Protein AF-A0A194R8V7-F1 (afdb_monomer_lite)

Structure (mmCIF, N/CA/C/O backbone):
data_AF-A0A194R8V7-F1
#
_entry.id   AF-A0A194R8V7-F1
#
loop_
_atom_site.group_PDB
_atom_site.id
_atom_site.type_symbol
_atom_site.label_atom_id
_atom_site.label_alt_id
_atom_site.label_comp_id
_atom_site.label_asym_id
_atom_site.label_entity_id
_atom_site.label_seq_id
_atom_site.pdbx_PDB_ins_code
_atom_site.Cartn_x
_atom_site.Cartn_y
_atom_site.Cartn_z
_atom_site.occupancy
_atom_site.B_iso_or_equiv
_atom_site.auth_seq_id
_atom_site.auth_comp_id
_atom_site.auth_asym_id
_atom_site.auth_atom_id
_atom_site.pdbx_PDB_model_num
ATOM 1 N N . MET A 1 1 ? 33.896 -3.961 -58.129 1.00 63.31 1 MET A N 1
ATOM 2 C CA . MET A 1 1 ? 33.344 -5.032 -57.261 1.00 63.31 1 MET A CA 1
ATOM 3 C C . MET A 1 1 ? 33.522 -4.745 -55.761 1.00 63.31 1 MET A C 1
ATOM 5 O O . MET A 1 1 ? 32.541 -4.811 -55.034 1.00 63.31 1 MET A O 1
ATOM 9 N N . MET A 1 2 ? 34.719 -4.359 -55.291 1.00 70.69 2 MET A N 1
ATOM 10 C CA . MET A 1 2 ? 35.014 -4.086 -53.866 1.00 70.69 2 MET A CA 1
ATOM 11 C C . MET A 1 2 ? 34.149 -2.969 -53.235 1.00 70.69 2 MET A C 1
ATOM 13 O O . MET A 1 2 ? 33.580 -3.164 -52.166 1.00 70.69 2 MET A O 1
ATOM 17 N N . MET A 1 3 ? 33.968 -1.830 -53.922 1.00 75.50 3 MET A N 1
ATOM 18 C CA . MET A 1 3 ? 33.183 -0.691 -53.402 1.00 75.50 3 MET A CA 1
ATOM 19 C C . MET A 1 3 ? 31.699 -1.015 -53.158 1.00 75.50 3 MET A C 1
ATOM 21 O O . MET A 1 3 ? 31.111 -0.466 -52.231 1.00 75.50 3 MET A O 1
ATOM 25 N N . CYS A 1 4 ? 31.080 -1.906 -53.944 1.00 85.81 4 CYS A N 1
ATOM 26 C CA . CYS A 1 4 ? 29.674 -2.285 -53.741 1.00 85.81 4 CYS A CA 1
ATOM 27 C C . CYS A 1 4 ? 29.482 -3.114 -52.465 1.00 85.81 4 CYS A C 1
ATOM 29 O O . CYS A 1 4 ? 28.491 -2.933 -51.763 1.00 85.81 4 CYS A O 1
ATOM 31 N N . ARG A 1 5 ? 30.451 -3.980 -52.136 1.00 88.56 5 ARG A N 1
ATOM 32 C CA . ARG A 1 5 ? 30.431 -4.784 -50.906 1.00 88.56 5 ARG A CA 1
ATOM 33 C C . ARG A 1 5 ? 30.561 -3.904 -49.668 1.00 88.56 5 ARG A C 1
ATOM 35 O O . ARG A 1 5 ? 29.811 -4.089 -48.722 1.00 88.56 5 ARG A O 1
ATOM 42 N N . VAL A 1 6 ? 31.458 -2.916 -49.712 1.00 90.88 6 VAL A N 1
ATOM 43 C CA . VAL A 1 6 ? 31.629 -1.943 -48.622 1.00 90.88 6 VAL A CA 1
ATOM 44 C C . VAL A 1 6 ? 30.335 -1.162 -48.390 1.00 90.88 6 VAL A C 1
ATOM 46 O O . VAL A 1 6 ? 29.843 -1.149 -47.270 1.00 90.88 6 VAL A O 1
ATOM 49 N N . LYS A 1 7 ? 29.723 -0.607 -49.448 1.00 92.94 7 LYS A N 1
ATOM 50 C CA . LYS A 1 7 ? 28.439 0.111 -49.343 1.00 92.94 7 LYS A CA 1
ATOM 51 C C . LYS A 1 7 ? 27.336 -0.751 -48.727 1.00 92.94 7 LYS A C 1
ATOM 53 O O . LYS A 1 7 ? 26.609 -0.278 -47.864 1.00 92.94 7 LYS A O 1
ATOM 58 N N . HIS A 1 8 ? 27.220 -2.005 -49.159 1.00 92.38 8 HIS A N 1
ATOM 59 C CA . HIS A 1 8 ? 26.205 -2.915 -48.636 1.00 92.38 8 HIS A CA 1
ATOM 60 C C . HIS A 1 8 ? 26.420 -3.232 -47.148 1.00 92.38 8 HIS A C 1
ATOM 62 O O . HIS A 1 8 ? 25.473 -3.157 -46.372 1.00 92.38 8 HIS A O 1
ATOM 68 N N . VAL A 1 9 ? 27.662 -3.502 -46.731 1.00 93.81 9 VAL A N 1
ATOM 69 C CA . VAL A 1 9 ? 27.997 -3.732 -45.315 1.00 93.81 9 VAL A CA 1
ATOM 70 C C . VAL A 1 9 ? 27.717 -2.490 -44.467 1.00 93.81 9 VAL A C 1
ATOM 72 O O . VAL A 1 9 ? 27.179 -2.621 -43.374 1.00 93.81 9 VAL A O 1
ATOM 75 N N . THR A 1 10 ? 28.006 -1.286 -44.968 1.00 94.50 10 THR A N 1
ATOM 76 C CA . THR A 1 10 ? 27.677 -0.036 -44.264 1.00 94.50 10 THR A CA 1
ATOM 77 C C . THR A 1 10 ? 26.171 0.140 -44.069 1.00 94.50 10 THR A C 1
ATOM 79 O O . THR A 1 10 ? 25.748 0.570 -43.002 1.00 94.50 10 THR A O 1
ATOM 82 N N . VAL A 1 11 ? 25.355 -0.217 -45.067 1.00 95.81 11 VAL A N 1
ATOM 83 C CA . VAL A 1 11 ? 23.887 -0.170 -44.946 1.00 95.81 11 VAL A CA 1
ATOM 84 C C . VAL A 1 11 ? 23.394 -1.149 -43.882 1.00 95.81 11 VAL A C 1
ATOM 86 O O . VAL A 1 11 ? 22.622 -0.749 -43.017 1.00 95.81 11 VAL A O 1
ATOM 89 N N . LEU A 1 12 ? 23.880 -2.394 -43.900 1.00 97.25 12 LEU A N 1
ATOM 90 C CA . LEU A 1 12 ? 23.509 -3.399 -42.897 1.00 97.25 12 LEU A CA 1
ATOM 91 C C . LEU A 1 12 ? 23.947 -2.997 -41.484 1.00 97.25 12 LEU A C 1
ATOM 93 O O . LEU A 1 12 ? 23.223 -3.231 -40.520 1.00 97.25 12 LEU A O 1
ATOM 97 N N . LEU A 1 13 ? 25.118 -2.367 -41.354 1.00 96.69 13 LEU A N 1
ATOM 98 C CA . LEU A 1 13 ? 25.591 -1.848 -40.075 1.00 96.69 13 LEU A CA 1
ATOM 99 C C . LEU A 1 13 ? 24.661 -0.743 -39.557 1.00 96.69 13 LEU A C 1
ATOM 101 O O . LEU A 1 13 ? 24.210 -0.818 -38.419 1.00 96.69 13 LEU A O 1
ATOM 105 N N . ALA A 1 14 ? 24.315 0.229 -40.405 1.00 96.56 14 ALA A N 1
ATOM 106 C CA . ALA A 1 14 ? 23.405 1.314 -40.043 1.00 96.56 14 ALA A CA 1
ATOM 107 C C . ALA A 1 14 ? 22.002 0.797 -39.675 1.00 96.56 14 ALA A C 1
ATOM 109 O O . ALA A 1 14 ? 21.360 1.316 -38.761 1.00 96.56 14 ALA A O 1
ATOM 110 N N . GLU A 1 15 ? 21.525 -0.245 -40.358 1.00 96.94 15 GLU A N 1
ATOM 111 C CA . GLU A 1 15 ? 20.273 -0.924 -40.023 1.00 96.94 15 GLU A CA 1
ATOM 112 C C . GLU A 1 15 ? 20.361 -1.617 -38.654 1.00 96.94 15 GLU A C 1
ATOM 114 O O . GLU A 1 15 ? 19.485 -1.428 -37.811 1.00 96.94 15 GLU A O 1
ATOM 119 N N . SER A 1 16 ? 21.456 -2.328 -38.374 1.00 96.75 16 SER A N 1
ATOM 120 C CA . SER A 1 16 ? 21.685 -2.962 -37.071 1.00 96.75 16 SER A CA 1
ATOM 121 C C . SER A 1 16 ? 21.805 -1.947 -35.930 1.00 96.75 16 SER A C 1
ATOM 123 O O . SER A 1 16 ? 21.287 -2.188 -34.839 1.00 96.75 16 SER A O 1
ATOM 125 N N . GLU A 1 17 ? 22.483 -0.820 -36.148 1.00 97.50 17 GLU A N 1
ATOM 126 C CA . GLU A 1 17 ? 22.599 0.260 -35.160 1.00 97.50 17 GLU A CA 1
ATOM 127 C C . GLU A 1 17 ? 21.229 0.870 -34.854 1.00 97.50 17 GLU A C 1
ATOM 129 O O . GLU A 1 17 ? 20.886 1.094 -33.689 1.00 97.50 17 GLU A O 1
ATOM 134 N N . ARG A 1 18 ? 20.406 1.067 -35.891 1.00 97.88 18 ARG A N 1
ATOM 135 C CA . ARG A 1 18 ? 19.034 1.559 -35.753 1.00 97.88 18 ARG A CA 1
ATOM 136 C C . ARG A 1 18 ? 18.159 0.597 -34.955 1.00 97.88 18 ARG A C 1
ATOM 138 O O . ARG A 1 18 ? 17.439 1.033 -34.056 1.00 97.88 18 ARG A O 1
ATOM 145 N N . GLU A 1 19 ? 18.226 -0.694 -35.258 1.00 97.25 19 GLU A N 1
ATOM 146 C CA . GLU A 1 19 ? 17.456 -1.711 -34.541 1.00 97.25 19 GLU A CA 1
ATOM 147 C C . GLU A 1 19 ? 17.907 -1.844 -33.084 1.00 97.25 19 GLU A C 1
ATOM 149 O O . GLU A 1 19 ? 17.068 -1.913 -32.185 1.00 97.25 19 GLU A O 1
ATOM 154 N N . CYS A 1 20 ? 19.213 -1.773 -32.821 1.00 96.94 20 CYS A N 1
ATOM 155 C CA . CYS A 1 20 ? 19.749 -1.764 -31.461 1.00 96.94 20 CYS A CA 1
ATOM 156 C C . CYS A 1 20 ? 19.242 -0.551 -30.661 1.00 96.94 20 CYS A C 1
ATOM 158 O O . CYS A 1 20 ? 18.760 -0.703 -29.534 1.00 96.94 20 CYS A O 1
ATOM 160 N N . ALA A 1 21 ? 19.253 0.645 -31.263 1.00 97.56 21 ALA A N 1
ATOM 161 C CA . ALA A 1 21 ? 18.715 1.855 -30.642 1.00 97.56 21 ALA A CA 1
ATOM 162 C C . ALA A 1 21 ? 17.214 1.723 -30.329 1.00 97.56 21 ALA A C 1
ATOM 164 O O . ALA A 1 21 ? 16.775 2.050 -29.223 1.00 97.56 21 ALA A O 1
ATOM 165 N N . ARG A 1 22 ? 16.430 1.172 -31.263 1.00 97.62 22 ARG A N 1
ATOM 166 C CA . ARG A 1 22 ? 14.996 0.910 -31.070 1.00 97.62 22 ARG A CA 1
ATOM 167 C C . ARG A 1 22 ? 14.748 -0.082 -29.933 1.00 97.62 22 ARG A C 1
ATOM 169 O O . ARG A 1 22 ? 13.867 0.136 -29.101 1.00 97.62 22 ARG A O 1
ATOM 176 N N . MET A 1 23 ? 15.520 -1.165 -29.871 1.00 96.62 23 MET A N 1
ATOM 177 C CA . MET A 1 23 ? 15.411 -2.154 -28.797 1.00 96.62 23 MET A CA 1
ATOM 178 C C . MET A 1 23 ? 15.751 -1.556 -27.429 1.00 96.62 23 MET A C 1
ATOM 180 O O . MET A 1 23 ? 15.035 -1.814 -26.460 1.00 96.62 23 MET A O 1
ATOM 184 N N . ALA A 1 24 ? 16.788 -0.719 -27.347 1.00 97.25 24 ALA A N 1
ATOM 185 C CA . ALA A 1 24 ? 17.141 -0.014 -26.118 1.00 97.25 24 ALA A CA 1
ATOM 186 C C . ALA A 1 24 ? 16.002 0.908 -25.645 1.00 97.25 24 ALA A C 1
ATOM 188 O O . ALA A 1 24 ? 15.631 0.877 -24.470 1.00 97.25 24 ALA A O 1
ATOM 189 N N . GLN A 1 25 ? 15.384 1.656 -26.564 1.00 97.69 25 GLN A N 1
ATOM 190 C CA . GLN A 1 25 ? 14.234 2.516 -26.262 1.00 97.69 25 GLN A CA 1
ATOM 191 C C . GLN A 1 25 ? 13.038 1.721 -25.724 1.00 97.69 25 GLN A C 1
ATOM 193 O O . GLN A 1 25 ? 12.461 2.088 -24.699 1.00 97.69 25 GLN A O 1
ATOM 198 N N . LEU A 1 26 ? 12.681 0.611 -26.378 1.00 97.38 26 LEU A N 1
ATOM 199 C CA . LEU A 1 26 ? 11.578 -0.245 -25.931 1.00 97.38 26 LEU A CA 1
ATOM 200 C C . LEU A 1 26 ? 11.864 -0.887 -24.571 1.00 97.38 26 LEU A C 1
ATOM 202 O O . LEU A 1 26 ? 10.967 -0.964 -23.736 1.00 97.38 26 LEU A O 1
ATOM 206 N N . SER A 1 27 ? 13.107 -1.304 -24.322 1.00 95.38 27 SER A N 1
ATOM 207 C CA . SER A 1 27 ? 13.525 -1.825 -23.018 1.00 95.38 27 SER A CA 1
ATOM 208 C C . SER A 1 27 ? 13.301 -0.797 -21.904 1.00 95.38 27 SER A C 1
ATOM 210 O O . SER A 1 27 ? 12.733 -1.136 -20.866 1.00 95.38 27 SER A O 1
ATOM 212 N N . GLU A 1 28 ? 13.707 0.458 -22.102 1.00 96.88 28 GLU A N 1
ATOM 213 C CA . GLU A 1 28 ? 13.508 1.503 -21.090 1.00 96.88 28 GLU A CA 1
ATOM 214 C C . GLU A 1 28 ? 12.028 1.841 -20.876 1.00 96.88 28 GLU A C 1
ATOM 216 O O . GLU A 1 28 ? 11.587 1.962 -19.730 1.00 96.88 28 GLU A O 1
ATOM 221 N N . LEU A 1 29 ? 11.231 1.886 -21.948 1.00 97.50 29 LEU A N 1
ATOM 222 C CA . LEU A 1 29 ? 9.781 2.071 -21.851 1.00 97.50 29 LEU A CA 1
ATOM 223 C C . LEU A 1 29 ? 9.134 0.943 -21.037 1.00 97.50 29 LEU A C 1
ATOM 225 O O . LEU A 1 29 ? 8.396 1.208 -20.087 1.00 97.50 29 LEU A O 1
ATOM 229 N N . LEU A 1 30 ? 9.453 -0.315 -21.353 1.00 96.75 30 LEU A N 1
ATOM 230 C CA . LEU A 1 30 ? 8.917 -1.479 -20.644 1.00 96.75 30 LEU A CA 1
ATOM 231 C C . LEU A 1 30 ? 9.320 -1.488 -19.165 1.00 96.75 30 LEU A C 1
ATOM 233 O O . LEU A 1 30 ? 8.496 -1.809 -18.307 1.00 96.75 30 LEU A O 1
ATOM 237 N N . LYS A 1 31 ? 10.558 -1.099 -18.835 1.00 96.12 31 LYS A N 1
ATOM 238 C CA . LYS A 1 31 ? 10.991 -0.938 -17.437 1.00 96.12 31 LYS A CA 1
ATOM 239 C C . LYS A 1 31 ? 10.185 0.145 -16.717 1.00 96.12 31 LYS A C 1
ATOM 241 O O . LYS A 1 31 ? 9.827 -0.049 -15.553 1.00 96.12 31 LYS A O 1
ATOM 246 N N . GLY A 1 32 ? 9.890 1.260 -17.386 1.00 93.38 32 GLY A N 1
ATOM 247 C CA . GLY A 1 32 ? 9.039 2.330 -16.859 1.00 93.38 32 GLY A CA 1
ATOM 248 C C . GLY A 1 32 ? 7.618 1.849 -16.564 1.00 93.38 32 GLY A C 1
ATOM 249 O O . GLY A 1 32 ? 7.126 2.010 -15.445 1.00 93.38 32 GLY A O 1
ATOM 250 N N . GLU A 1 33 ? 7.001 1.167 -17.526 1.00 94.75 33 GLU A N 1
ATOM 251 C CA . GLU A 1 33 ? 5.668 0.581 -17.371 1.00 94.75 33 GLU A CA 1
ATOM 252 C C . GLU A 1 33 ? 5.619 -0.464 -16.255 1.00 94.75 33 GLU A C 1
ATOM 254 O O . GLU A 1 33 ? 4.702 -0.457 -15.435 1.00 94.75 33 GLU A O 1
ATOM 259 N N . LEU A 1 34 ? 6.642 -1.310 -16.136 1.00 90.00 34 LEU A N 1
ATOM 260 C CA . LEU A 1 34 ? 6.726 -2.285 -15.054 1.00 90.00 34 LEU A CA 1
ATOM 261 C C . LEU A 1 34 ? 6.777 -1.608 -13.678 1.00 90.00 34 LEU A C 1
ATOM 263 O O . LEU A 1 34 ? 6.103 -2.059 -12.751 1.00 90.00 34 LEU A O 1
ATOM 267 N N . ARG A 1 35 ? 7.547 -0.522 -13.527 1.00 89.06 35 ARG A N 1
ATOM 268 C CA . ARG A 1 35 ? 7.584 0.261 -12.278 1.00 89.06 35 ARG A CA 1
ATOM 269 C C . ARG A 1 35 ? 6.219 0.874 -11.972 1.00 89.06 35 ARG A C 1
ATOM 271 O O . ARG A 1 35 ? 5.757 0.774 -10.837 1.00 89.06 35 ARG A O 1
ATOM 278 N N . ARG A 1 36 ? 5.558 1.445 -12.982 1.00 90.56 36 ARG A N 1
ATOM 279 C CA . ARG A 1 36 ? 4.223 2.049 -12.866 1.00 90.56 36 ARG A CA 1
ATOM 280 C C . ARG A 1 36 ? 3.168 1.023 -12.442 1.00 90.56 36 ARG A C 1
ATOM 282 O O . ARG A 1 36 ? 2.456 1.246 -11.466 1.00 90.56 36 ARG A O 1
ATOM 289 N N . VAL A 1 37 ? 3.099 -0.115 -13.135 1.00 87.88 37 VAL A N 1
ATOM 290 C CA . VAL A 1 37 ? 2.152 -1.203 -12.844 1.00 87.88 37 VAL A CA 1
ATOM 291 C C . VAL A 1 37 ? 2.411 -1.798 -11.464 1.00 87.88 37 VAL A C 1
ATOM 293 O O . VAL A 1 37 ? 1.467 -1.999 -10.703 1.00 87.88 37 VAL A O 1
ATOM 296 N N . ARG A 1 38 ? 3.676 -2.033 -11.096 1.00 81.56 38 ARG A N 1
ATOM 297 C CA . ARG A 1 38 ? 4.027 -2.535 -9.759 1.00 81.56 38 ARG A CA 1
ATOM 298 C C . ARG A 1 38 ? 3.645 -1.553 -8.656 1.00 81.56 38 ARG A C 1
ATOM 300 O O . ARG A 1 38 ? 3.114 -1.994 -7.645 1.00 81.56 38 ARG A O 1
ATOM 307 N N . GLY A 1 39 ? 3.858 -0.251 -8.856 1.00 78.00 39 GLY A N 1
ATOM 308 C CA . GLY A 1 39 ? 3.403 0.780 -7.920 1.00 78.00 39 GLY A CA 1
ATOM 309 C C . GLY A 1 39 ? 1.885 0.742 -7.736 1.00 78.00 39 GLY A C 1
ATOM 310 O O . GLY A 1 39 ? 1.401 0.569 -6.621 1.00 78.00 39 GLY A O 1
ATOM 311 N N . ALA A 1 40 ? 1.128 0.797 -8.835 1.00 72.06 40 ALA A N 1
ATOM 312 C CA . ALA A 1 40 ? -0.335 0.748 -8.798 1.00 72.06 40 ALA A CA 1
ATOM 313 C C . ALA A 1 40 ? -0.879 -0.545 -8.156 1.00 72.06 40 ALA A C 1
ATOM 315 O O . ALA A 1 40 ? -1.786 -0.491 -7.327 1.00 72.06 40 ALA A O 1
ATOM 316 N N . SER A 1 41 ? -0.296 -1.703 -8.485 1.00 69.31 41 SER A N 1
ATOM 317 C CA . SER A 1 41 ? -0.672 -3.000 -7.909 1.00 69.31 41 SER A CA 1
ATOM 318 C C . SER A 1 41 ? -0.325 -3.110 -6.426 1.00 69.31 41 SER A C 1
ATOM 320 O O . SER A 1 41 ? -1.109 -3.684 -5.674 1.00 69.31 41 SER A O 1
ATOM 322 N N . ALA A 1 42 ? 0.817 -2.572 -5.989 1.00 71.81 42 ALA A N 1
ATOM 323 C CA . ALA A 1 42 ? 1.199 -2.566 -4.581 1.00 71.81 42 ALA A CA 1
ATOM 324 C C . ALA A 1 42 ? 0.254 -1.682 -3.758 1.00 71.81 42 ALA A C 1
ATOM 326 O O . ALA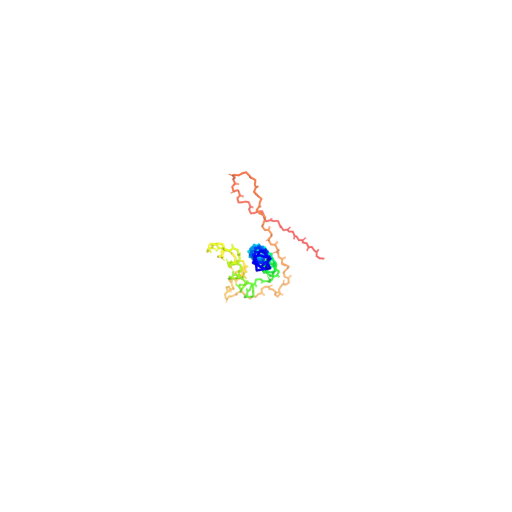 A 1 42 ? -0.184 -2.090 -2.684 1.00 71.81 42 ALA A O 1
ATOM 327 N N . HIS A 1 43 ? -0.120 -0.510 -4.283 1.00 72.00 43 HIS A N 1
ATOM 328 C CA . HIS A 1 43 ? -1.126 0.345 -3.655 1.00 72.00 43 HIS A CA 1
ATOM 329 C C . HIS A 1 43 ? -2.485 -0.358 -3.566 1.00 72.00 43 HIS A C 1
ATOM 331 O O . HIS A 1 43 ? -3.069 -0.382 -2.487 1.00 72.00 43 HIS A O 1
ATOM 337 N N . ALA A 1 44 ? -2.944 -1.006 -4.644 1.00 67.69 44 ALA A N 1
ATOM 338 C CA . ALA A 1 44 ? -4.201 -1.757 -4.649 1.00 67.69 44 ALA A CA 1
ATOM 339 C C . ALA A 1 44 ? -4.201 -2.928 -3.648 1.00 67.69 44 ALA A C 1
ATOM 341 O O . ALA A 1 44 ? -5.148 -3.079 -2.875 1.00 67.69 44 ALA A O 1
ATOM 342 N N . HIS A 1 45 ? -3.121 -3.716 -3.604 1.00 69.12 45 HIS A N 1
ATOM 343 C CA . HIS A 1 45 ? -2.975 -4.821 -2.654 1.00 69.12 45 HIS A CA 1
ATOM 344 C C . HIS A 1 45 ? -2.943 -4.324 -1.202 1.00 69.12 45 HIS A C 1
ATOM 346 O O . HIS A 1 45 ? -3.571 -4.912 -0.323 1.00 69.12 45 HIS A O 1
ATOM 352 N N . ASN A 1 46 ? -2.271 -3.199 -0.949 1.00 82.69 46 ASN A N 1
ATOM 353 C CA . ASN A 1 46 ? -2.246 -2.584 0.373 1.00 82.69 46 ASN A CA 1
ATOM 354 C C . ASN A 1 46 ? -3.638 -2.078 0.795 1.00 82.69 46 ASN A C 1
ATOM 356 O O . ASN A 1 46 ? -4.026 -2.247 1.949 1.00 82.69 46 ASN A O 1
ATOM 360 N N . THR A 1 47 ? -4.426 -1.518 -0.131 1.00 85.81 47 THR A N 1
ATOM 361 C CA . THR A 1 47 ? -5.813 -1.103 0.142 1.00 85.81 47 THR A CA 1
ATOM 362 C C . THR A 1 47 ? -6.712 -2.296 0.468 1.00 85.81 47 THR A C 1
ATOM 364 O O . THR A 1 47 ? -7.520 -2.225 1.396 1.00 85.81 47 THR A O 1
ATOM 367 N N . GLU A 1 48 ? -6.569 -3.410 -0.248 1.00 87.00 48 GLU A N 1
ATOM 368 C CA . GLU A 1 48 ? -7.323 -4.631 0.046 1.00 87.00 48 GLU A CA 1
ATOM 369 C C . GLU A 1 48 ? -6.947 -5.213 1.414 1.00 87.00 48 GLU A C 1
ATOM 371 O O . GLU A 1 48 ? -7.822 -5.540 2.221 1.00 87.00 48 GLU A O 1
ATOM 376 N N . TYR A 1 49 ? -5.648 -5.287 1.706 1.00 91.56 49 TYR A N 1
ATOM 377 C CA . TYR A 1 49 ? -5.154 -5.727 3.004 1.00 91.56 49 TYR A CA 1
ATOM 378 C C . TYR A 1 49 ? -5.696 -4.849 4.139 1.00 91.56 49 TYR A C 1
ATOM 380 O O . TYR A 1 49 ? -6.261 -5.363 5.107 1.00 91.56 49 TYR A O 1
ATOM 388 N N . MET A 1 50 ? -5.621 -3.526 3.981 1.00 92.12 50 MET A N 1
ATOM 389 C CA . MET A 1 50 ? -6.182 -2.549 4.914 1.00 92.12 50 MET A CA 1
ATOM 390 C C . MET A 1 50 ? -7.677 -2.773 5.158 1.00 92.12 50 MET A C 1
ATOM 392 O O . MET A 1 50 ? -8.115 -2.760 6.312 1.00 92.12 50 MET A O 1
ATOM 396 N N . LYS A 1 51 ? -8.459 -3.009 4.094 1.00 93.56 51 LYS A N 1
ATOM 397 C CA . LYS A 1 51 ? -9.894 -3.315 4.188 1.00 93.56 51 LYS A CA 1
ATOM 398 C C . LYS A 1 51 ? -10.119 -4.559 5.042 1.00 93.56 51 LYS A C 1
ATOM 400 O O . LYS A 1 51 ? -10.93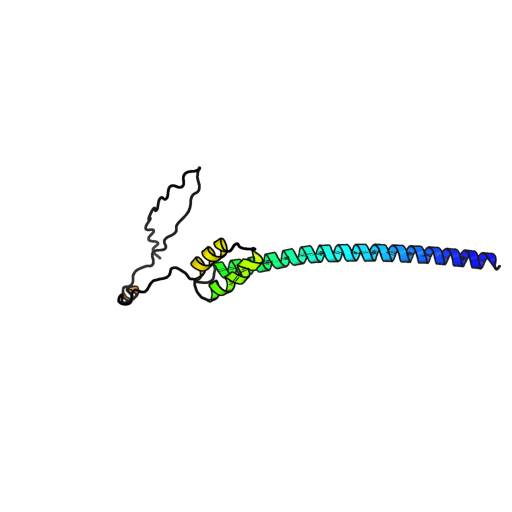0 -4.527 5.961 1.00 93.56 51 LYS A O 1
ATOM 405 N N . ASN A 1 52 ? -9.388 -5.635 4.764 1.00 94.12 52 ASN A N 1
ATOM 406 C CA . ASN A 1 52 ? -9.559 -6.913 5.453 1.00 94.12 52 ASN A CA 1
ATOM 407 C C . ASN A 1 52 ? -9.189 -6.812 6.940 1.00 94.12 52 ASN A C 1
ATOM 409 O O . ASN A 1 52 ? -9.933 -7.297 7.791 1.00 94.12 52 ASN A O 1
ATOM 413 N N . VAL A 1 53 ? -8.077 -6.143 7.267 1.00 93.12 53 VAL A N 1
ATOM 414 C CA . VAL A 1 53 ? -7.654 -5.924 8.660 1.00 93.12 53 VAL A CA 1
ATOM 415 C C . VAL A 1 53 ? -8.655 -5.038 9.402 1.00 93.12 53 VAL A C 1
ATOM 417 O O . VAL A 1 53 ? -9.056 -5.380 10.513 1.00 93.12 53 VAL A O 1
ATOM 420 N N . THR A 1 54 ? -9.098 -3.939 8.785 1.00 91.56 54 THR A N 1
ATOM 421 C CA . THR A 1 54 ? -10.094 -3.031 9.376 1.00 91.56 54 THR A CA 1
ATOM 422 C C . THR A 1 54 ? -11.416 -3.750 9.617 1.00 91.56 54 THR A C 1
ATOM 424 O O . THR A 1 54 ? -11.960 -3.681 10.716 1.00 91.56 54 THR A O 1
ATOM 427 N N . PHE A 1 55 ? -11.909 -4.497 8.627 1.00 93.44 55 PHE A N 1
ATOM 428 C CA . PHE A 1 55 ? -13.139 -5.272 8.759 1.00 93.44 55 PHE A CA 1
ATOM 429 C C . PHE A 1 55 ? -13.031 -6.286 9.901 1.00 93.44 55 PHE A C 1
ATOM 431 O O . PHE A 1 55 ? -13.878 -6.295 10.789 1.00 93.44 55 PHE A O 1
ATOM 438 N N . LYS A 1 56 ? -11.933 -7.052 9.951 1.00 91.75 56 LYS A N 1
ATOM 439 C CA . LYS A 1 56 ? -11.675 -8.014 11.029 1.00 91.75 56 LYS A CA 1
ATOM 440 C C . LYS A 1 56 ? -11.632 -7.337 12.402 1.00 91.75 56 LYS A C 1
ATOM 442 O O . LYS A 1 56 ? -12.198 -7.857 13.357 1.00 91.75 56 LYS A O 1
ATOM 447 N N . PHE A 1 57 ? -11.002 -6.167 12.509 1.00 91.88 57 PHE A N 1
ATOM 448 C CA . PHE A 1 57 ? -10.944 -5.405 13.758 1.00 91.88 57 PHE A CA 1
ATOM 449 C C . PHE A 1 57 ? -12.320 -4.919 14.232 1.00 91.88 57 PHE A C 1
ATOM 451 O O . PHE A 1 57 ? -12.547 -4.830 15.439 1.00 91.88 57 PHE A O 1
ATOM 458 N N . LEU A 1 58 ? -13.225 -4.584 13.310 1.00 89.06 58 LEU A N 1
ATOM 459 C CA . LEU A 1 58 ? -14.580 -4.132 13.633 1.00 89.06 58 LEU A CA 1
ATOM 460 C C . LEU A 1 58 ? -15.515 -5.288 14.010 1.00 89.06 58 LEU A C 1
ATOM 462 O O . LEU A 1 58 ? -16.399 -5.090 14.837 1.00 89.06 58 LEU A O 1
ATOM 466 N N . THR A 1 59 ? -15.324 -6.476 13.430 1.00 88.69 59 THR A N 1
ATOM 467 C CA . THR A 1 59 ? -16.173 -7.652 13.692 1.00 88.69 59 THR A CA 1
ATOM 468 C C . THR A 1 59 ? -15.735 -8.477 14.899 1.00 88.69 59 THR A C 1
ATOM 470 O O . THR A 1 59 ? -16.548 -9.209 15.455 1.00 88.69 59 THR A O 1
ATOM 473 N N . LEU A 1 60 ? -14.456 -8.415 15.287 1.00 85.62 60 LEU A N 1
ATOM 474 C CA . LEU A 1 60 ? -13.957 -9.172 16.436 1.00 85.62 60 LEU A CA 1
ATOM 475 C C . LEU A 1 60 ? -14.466 -8.583 17.763 1.00 85.62 60 LEU A C 1
ATOM 477 O O . LEU A 1 60 ? -14.476 -7.356 17.927 1.00 85.62 60 LEU A O 1
ATOM 481 N N . PRO A 1 61 ? -14.823 -9.435 18.743 1.00 83.56 61 PRO A N 1
ATOM 482 C CA . PRO A 1 61 ? -15.146 -8.973 20.084 1.00 83.56 61 PRO A CA 1
ATOM 483 C C . PRO A 1 61 ? -13.922 -8.309 20.745 1.00 83.56 61 PRO A C 1
ATOM 485 O O . PRO A 1 61 ? -12.778 -8.587 20.365 1.00 83.56 61 PRO A O 1
ATOM 488 N N . PRO A 1 62 ? -14.126 -7.418 21.732 1.00 85.75 62 PRO A N 1
ATOM 489 C CA . PRO A 1 62 ? -13.028 -6.896 22.538 1.00 85.75 62 PRO A CA 1
ATOM 490 C C . PRO A 1 62 ? -12.251 -8.034 23.214 1.00 85.75 62 PRO A C 1
ATOM 492 O O . PRO A 1 62 ? -12.852 -8.981 23.718 1.00 85.75 62 PRO A O 1
ATOM 495 N N . GLY A 1 63 ? -10.921 -7.948 23.207 1.00 82.69 63 GLY A N 1
ATOM 496 C CA . GLY A 1 63 ? -10.035 -8.975 23.748 1.00 82.69 63 GLY A CA 1
ATOM 497 C C . GLY A 1 63 ? -8.664 -9.021 23.071 1.00 82.69 63 GLY A C 1
ATOM 498 O O . GLY A 1 63 ? -8.254 -8.112 22.336 1.00 82.69 63 GLY A O 1
ATOM 499 N N . ASP A 1 64 ? -7.944 -10.114 23.314 1.00 82.38 64 ASP A N 1
ATOM 500 C CA . ASP A 1 64 ? -6.564 -10.293 22.854 1.00 82.38 64 ASP A CA 1
ATOM 501 C C . ASP A 1 64 ? -6.452 -10.353 21.331 1.00 82.38 64 ASP A C 1
ATOM 503 O O . ASP A 1 64 ? -5.549 -9.751 20.749 1.00 82.38 64 ASP A O 1
ATOM 507 N N . GLU A 1 65 ? -7.381 -11.030 20.656 1.00 85.25 65 GLU A N 1
ATOM 508 C CA . GLU A 1 65 ? -7.361 -11.157 19.195 1.00 85.25 65 GLU A CA 1
ATOM 509 C C . GLU A 1 65 ? -7.513 -9.805 18.497 1.00 85.25 65 GLU A C 1
ATOM 511 O O . GLU A 1 65 ? -6.804 -9.516 17.530 1.00 85.25 65 GLU A O 1
ATOM 516 N N . ARG A 1 66 ? -8.386 -8.942 19.026 1.00 90.12 66 ARG A N 1
ATOM 517 C CA . ARG A 1 66 ? -8.579 -7.577 18.532 1.00 90.12 66 ARG A CA 1
ATOM 518 C C . ARG A 1 66 ? -7.367 -6.695 18.834 1.00 90.12 66 ARG A C 1
ATOM 520 O O . ARG A 1 66 ? -6.947 -5.913 17.981 1.00 90.12 66 ARG A O 1
ATOM 527 N N . SER A 1 67 ? -6.751 -6.871 20.002 1.00 90.81 67 SER A N 1
ATOM 528 C CA . SER A 1 67 ? -5.544 -6.141 20.413 1.00 90.81 67 SER A CA 1
ATOM 529 C C . SER A 1 67 ? -4.317 -6.490 19.559 1.00 90.81 67 SER A C 1
ATOM 531 O O . SER A 1 67 ? -3.510 -5.612 19.252 1.00 90.81 67 SER A O 1
ATOM 533 N N . ARG A 1 68 ? -4.203 -7.739 19.083 1.00 92.12 68 ARG A N 1
ATOM 534 C CA . ARG A 1 68 ? -3.134 -8.184 18.163 1.00 92.12 68 ARG A CA 1
ATOM 535 C C . ARG A 1 68 ? -3.171 -7.495 16.797 1.00 92.12 68 ARG A C 1
ATOM 537 O O . ARG A 1 68 ? -2.149 -7.452 16.117 1.00 92.12 68 ARG A O 1
ATOM 544 N N . LEU A 1 69 ? -4.318 -6.949 16.388 1.00 92.19 69 LEU A N 1
ATOM 545 C CA . LEU A 1 69 ? -4.458 -6.228 15.118 1.00 92.19 69 LEU A CA 1
ATOM 546 C C . LEU A 1 69 ? -4.003 -4.764 15.202 1.00 92.19 69 LEU A C 1
ATOM 548 O O . LEU A 1 69 ? -3.774 -4.140 14.168 1.00 92.19 69 LEU A O 1
ATOM 552 N N . ILE A 1 70 ? -3.825 -4.208 16.402 1.00 92.00 70 ILE A N 1
ATOM 553 C CA . ILE A 1 70 ? -3.459 -2.795 16.580 1.00 92.00 70 ILE A CA 1
ATOM 554 C C . ILE A 1 70 ? -2.089 -2.456 15.985 1.00 92.00 70 ILE A C 1
ATOM 556 O O . ILE A 1 70 ? -2.020 -1.484 15.235 1.00 92.00 70 ILE A O 1
ATOM 560 N N . PRO A 1 71 ? -1.011 -3.235 16.216 1.00 92.25 71 PRO A N 1
ATOM 561 C CA . PRO A 1 71 ? 0.291 -2.935 15.615 1.00 92.25 71 PRO A CA 1
ATOM 562 C C . PRO A 1 71 ? 0.255 -2.973 14.083 1.00 92.25 71 PRO A C 1
ATOM 564 O O . PRO A 1 71 ? 1.032 -2.297 13.413 1.00 92.25 71 PRO A O 1
ATOM 567 N N . VAL A 1 72 ? -0.654 -3.773 13.521 1.00 92.94 72 VAL A N 1
ATOM 568 C CA . VAL A 1 72 ? -0.871 -3.876 12.077 1.00 92.94 72 VAL A CA 1
ATOM 569 C C . VAL A 1 72 ? -1.589 -2.628 11.563 1.00 92.94 72 VAL A C 1
ATOM 571 O O . VAL A 1 72 ? -1.103 -1.992 10.631 1.00 92.94 72 VAL A O 1
ATOM 574 N N . LEU A 1 73 ? -2.688 -2.222 12.204 1.00 90.94 73 LEU A N 1
ATOM 575 C CA . LEU A 1 73 ? -3.408 -0.988 11.870 1.00 90.94 73 LEU A CA 1
ATOM 576 C C . LEU A 1 73 ? -2.521 0.254 12.014 1.00 90.94 73 LEU A C 1
ATOM 578 O O . LEU A 1 73 ? -2.547 1.114 11.140 1.00 90.94 73 LEU A O 1
ATOM 582 N N . GLN A 1 74 ? -1.683 0.311 13.051 1.00 91.94 74 GLN A N 1
ATOM 583 C CA . GLN A 1 74 ? -0.716 1.390 13.250 1.00 91.94 74 GLN A CA 1
ATOM 584 C C . GLN A 1 74 ? 0.246 1.520 12.065 1.00 91.94 74 GLN A C 1
ATOM 586 O O . GLN A 1 74 ? 0.517 2.633 11.624 1.00 91.94 74 GLN A O 1
ATOM 591 N N . LYS A 1 75 ? 0.737 0.397 11.524 1.00 90.06 75 LYS A N 1
ATOM 592 C CA . LYS A 1 75 ? 1.629 0.399 10.356 1.00 90.06 75 LYS A CA 1
ATOM 593 C C . LYS A 1 75 ? 0.909 0.790 9.067 1.00 90.06 75 LYS A C 1
ATOM 595 O O . LYS A 1 75 ? 1.447 1.587 8.310 1.00 90.06 75 LYS A O 1
ATOM 600 N N . ILE A 1 76 ? -0.277 0.234 8.809 1.00 88.94 76 ILE A N 1
ATOM 601 C CA . ILE A 1 76 ? -1.003 0.454 7.544 1.00 88.94 76 ILE A CA 1
ATOM 602 C C . ILE A 1 76 ? -1.575 1.875 7.462 1.00 88.94 76 ILE A C 1
ATOM 604 O O . ILE A 1 76 ? -1.553 2.478 6.394 1.00 88.94 76 ILE A O 1
ATOM 608 N N . LEU A 1 77 ? -2.089 2.401 8.579 1.00 85.19 77 LEU A N 1
ATOM 609 C CA . LEU A 1 77 ? -2.731 3.719 8.655 1.00 85.19 77 LEU A CA 1
ATOM 610 C C . LEU A 1 77 ? -1.794 4.815 9.176 1.00 85.19 77 LEU A C 1
ATOM 612 O O . LEU A 1 77 ? -2.228 5.952 9.336 1.00 85.19 77 LEU A O 1
ATOM 616 N N . THR A 1 78 ? -0.528 4.484 9.462 1.00 87.81 78 THR A N 1
ATOM 617 C CA . THR A 1 78 ? 0.468 5.412 10.031 1.00 87.81 78 THR A CA 1
ATOM 618 C C . THR A 1 78 ? -0.077 6.192 11.232 1.00 87.81 78 THR A C 1
ATOM 620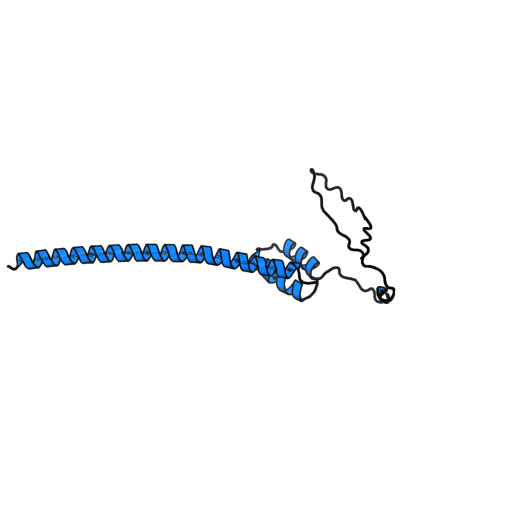 O O . THR A 1 78 ? 0.025 7.414 11.295 1.00 87.81 78 THR A O 1
ATOM 623 N N . LEU A 1 79 ? -0.708 5.477 12.167 1.00 87.69 79 LEU A N 1
ATOM 624 C CA . LEU A 1 79 ? -1.387 6.091 13.310 1.00 87.69 79 LEU A CA 1
ATOM 625 C C . LEU A 1 79 ? -0.391 6.758 14.258 1.00 87.69 79 LEU A C 1
ATOM 627 O O . LEU A 1 79 ? 0.678 6.215 14.555 1.00 87.69 79 LEU A O 1
ATOM 631 N N . THR A 1 80 ? -0.794 7.899 14.803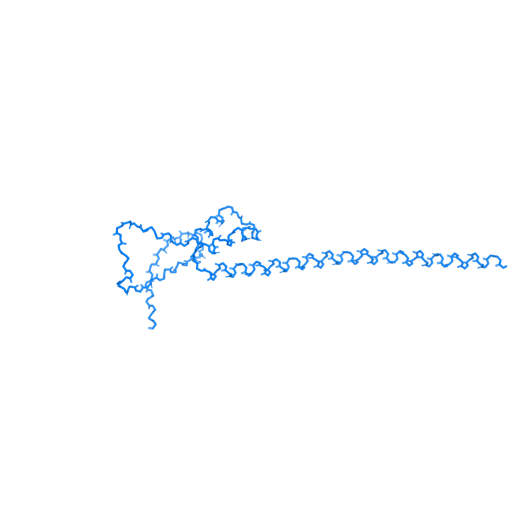 1.00 89.38 80 THR A N 1
ATOM 632 C CA . THR A 1 80 ? -0.083 8.565 15.898 1.00 89.38 80 THR A CA 1
ATOM 633 C C . THR A 1 80 ? -0.188 7.753 17.201 1.00 89.38 80 THR A C 1
ATOM 635 O O . THR A 1 80 ? -1.081 6.902 17.348 1.00 89.38 80 THR A O 1
ATOM 638 N N . PRO A 1 81 ? 0.708 7.980 18.183 1.00 89.31 81 PRO A N 1
ATOM 639 C CA . PRO A 1 81 ? 0.612 7.322 19.488 1.00 89.31 81 PRO A CA 1
ATOM 640 C C . PRO A 1 81 ? -0.733 7.585 20.187 1.00 89.31 81 PRO A C 1
ATOM 642 O O . PRO A 1 81 ? -1.318 6.652 20.740 1.00 89.31 81 PRO A O 1
ATOM 645 N N . ASP A 1 82 ? -1.275 8.801 20.078 1.00 90.00 82 ASP A N 1
ATOM 646 C CA . ASP A 1 82 ? -2.560 9.179 20.682 1.00 90.00 82 ASP A CA 1
ATOM 647 C C . ASP A 1 82 ? -3.742 8.406 20.076 1.00 90.00 82 ASP A C 1
ATOM 649 O O . ASP A 1 82 ? -4.635 7.929 20.782 1.00 90.00 82 ASP A O 1
ATOM 653 N N . GLU A 1 83 ? -3.765 8.248 18.751 1.00 88.56 83 GLU A N 1
ATOM 654 C CA . GLU A 1 83 ? -4.784 7.454 18.053 1.00 88.56 83 GLU A CA 1
ATOM 655 C C . GLU A 1 83 ? -4.665 5.970 18.396 1.00 88.56 83 GLU A C 1
ATOM 657 O O . GLU A 1 83 ? -5.668 5.299 18.653 1.00 88.56 83 GLU A O 1
ATOM 662 N N . THR A 1 84 ? -3.433 5.467 18.476 1.00 90.50 84 THR A N 1
ATOM 663 C CA . THR A 1 84 ? -3.151 4.081 18.863 1.00 90.50 84 THR A CA 1
ATOM 664 C C . THR A 1 84 ? -3.671 3.786 20.270 1.00 90.50 84 THR A C 1
ATOM 666 O O . THR A 1 84 ? -4.271 2.733 20.495 1.00 90.50 84 THR A O 1
ATOM 669 N N . GLN A 1 85 ? -3.525 4.729 21.207 1.00 88.94 85 GLN A N 1
ATOM 670 C CA . GLN A 1 85 ? -4.029 4.585 22.574 1.00 88.94 85 GLN A CA 1
ATOM 671 C C . GLN A 1 85 ? -5.564 4.509 22.620 1.00 88.94 85 GLN A C 1
ATOM 673 O O . GLN A 1 85 ? -6.122 3.665 23.326 1.00 88.94 85 GLN A O 1
ATOM 678 N N . LYS A 1 86 ? -6.263 5.325 21.818 1.00 88.44 86 LYS A N 1
ATOM 679 C CA . LYS A 1 86 ? -7.733 5.269 21.699 1.00 88.44 86 LYS A CA 1
ATOM 680 C C . LYS A 1 86 ? -8.203 3.912 21.172 1.00 88.44 86 LYS A C 1
ATOM 682 O O . LYS A 1 86 ? -9.131 3.321 21.720 1.00 88.44 86 LYS A O 1
ATOM 687 N N . ILE A 1 87 ? -7.540 3.388 20.141 1.00 89.62 87 ILE A N 1
ATOM 688 C CA . ILE A 1 87 ? -7.871 2.078 19.560 1.00 89.62 87 ILE A CA 1
ATOM 689 C C . ILE A 1 87 ? -7.546 0.940 20.541 1.00 89.62 87 ILE A C 1
ATOM 691 O O . ILE A 1 87 ? -8.316 -0.015 20.629 1.00 89.62 87 ILE A O 1
ATOM 695 N N . GLN A 1 88 ? -6.472 1.051 21.331 1.00 89.94 88 GLN A N 1
ATOM 696 C CA . GLN A 1 88 ? -6.164 0.103 22.410 1.00 89.94 88 GLN A CA 1
ATOM 697 C C . GLN A 1 88 ? -7.248 0.050 23.481 1.00 89.94 88 GLN A C 1
ATOM 699 O O . GLN A 1 88 ? -7.626 -1.046 23.894 1.00 89.94 88 GLN A O 1
ATOM 704 N N . ALA A 1 89 ? -7.769 1.200 23.913 1.00 86.75 89 ALA A N 1
ATOM 705 C CA . ALA A 1 89 ? -8.862 1.240 24.880 1.00 86.75 89 ALA A CA 1
ATOM 706 C C . ALA A 1 89 ? -10.112 0.523 24.339 1.00 86.75 89 ALA A C 1
ATOM 708 O O . ALA A 1 89 ? -10.714 -0.294 25.030 1.00 86.75 89 ALA A O 1
ATOM 709 N N . ILE A 1 90 ? -10.451 0.752 23.066 1.00 86.38 90 ILE A N 1
ATOM 710 C CA . ILE A 1 90 ? -11.583 0.089 22.399 1.00 86.38 90 ILE A CA 1
ATOM 711 C C . ILE A 1 90 ? -11.343 -1.421 22.254 1.00 86.38 90 ILE A C 1
ATOM 713 O O . ILE A 1 90 ? -12.269 -2.216 22.419 1.00 86.38 90 ILE A O 1
ATOM 717 N N . ALA A 1 91 ? -10.113 -1.835 21.944 1.00 87.81 91 ALA A N 1
ATOM 718 C CA . ALA A 1 91 ? -9.785 -3.240 21.737 1.00 87.81 91 ALA A CA 1
ATOM 719 C C . ALA A 1 91 ? -9.809 -4.066 23.024 1.00 87.81 91 ALA A C 1
ATOM 721 O O . ALA A 1 91 ? -10.211 -5.225 22.971 1.00 87.81 91 ALA A O 1
ATOM 722 N N . LYS A 1 92 ? -9.418 -3.479 24.162 1.00 83.06 92 LYS A N 1
ATOM 723 C CA . LYS A 1 92 ? -9.491 -4.125 25.483 1.00 83.06 92 LYS A CA 1
ATOM 724 C C . LYS A 1 92 ? -10.925 -4.232 26.014 1.00 83.06 92 LYS A C 1
ATOM 726 O O . LYS A 1 92 ? -11.185 -5.058 26.880 1.00 83.06 92 LYS A O 1
ATOM 731 N N . GLY A 1 93 ? -11.851 -3.449 25.459 1.00 71.06 93 GLY A N 1
ATOM 732 C CA . GLY A 1 93 ? -13.233 -3.377 25.924 1.00 71.06 93 GLY A CA 1
ATOM 733 C C . GLY A 1 93 ? -13.363 -2.556 27.210 1.00 71.06 93 GLY A C 1
ATOM 734 O O . GLY A 1 93 ? -12.354 -2.144 27.787 1.00 71.06 93 GLY A O 1
ATOM 735 N N . PRO A 1 94 ? -14.598 -2.273 27.660 1.00 63.50 94 PRO A N 1
ATOM 736 C CA . PRO A 1 94 ? -14.804 -1.651 28.958 1.00 63.50 94 PRO A CA 1
ATOM 737 C C . PRO A 1 94 ? -14.155 -2.542 30.018 1.00 63.50 94 PRO A C 1
ATOM 739 O O . PRO A 1 94 ? -14.523 -3.708 30.159 1.00 63.50 94 PRO A O 1
ATOM 742 N N . GLN A 1 95 ? -13.163 -2.005 30.732 1.00 47.28 95 GLN A N 1
ATOM 743 C CA . GLN A 1 95 ? -12.619 -2.659 31.913 1.00 47.28 95 GLN A CA 1
ATOM 744 C C . GLN A 1 95 ? -13.760 -2.761 32.919 1.00 47.28 95 GLN A C 1
ATOM 746 O O . GLN A 1 95 ? -14.109 -1.793 33.589 1.00 47.28 95 GLN A O 1
ATOM 751 N N . MET A 1 96 ? -14.390 -3.931 32.983 1.00 41.66 96 MET A N 1
ATOM 752 C CA . MET A 1 96 ? -15.193 -4.289 34.134 1.00 41.66 96 MET A CA 1
ATOM 753 C C . MET A 1 96 ? -14.186 -4.495 35.260 1.00 41.66 96 MET A C 1
ATOM 755 O O . MET A 1 96 ? -13.612 -5.573 35.397 1.00 41.66 96 MET A O 1
ATOM 759 N N . GLU A 1 97 ? -13.890 -3.426 35.999 1.00 38.91 97 GLU A N 1
ATOM 760 C CA . GLU A 1 97 ? -13.234 -3.538 37.294 1.00 38.91 97 GLU A CA 1
ATOM 761 C C . GLU A 1 97 ? -14.149 -4.393 38.170 1.00 38.91 97 GLU A C 1
ATOM 763 O O . GLU A 1 97 ? -15.136 -3.932 38.742 1.00 38.91 97 GLU A O 1
ATOM 768 N N . VAL A 1 98 ? -13.869 -5.694 38.203 1.00 40.56 98 VAL A N 1
ATOM 769 C CA . VAL A 1 98 ? -14.500 -6.622 39.131 1.00 40.56 98 VAL A CA 1
ATOM 770 C C . VAL A 1 98 ? -13.928 -6.281 40.502 1.00 40.56 98 VAL A C 1
ATOM 772 O O . VAL A 1 98 ? -12.879 -6.776 40.905 1.00 40.56 98 VAL A O 1
ATOM 775 N N . CYS A 1 99 ? -14.590 -5.361 41.204 1.00 35.53 99 CYS A N 1
ATOM 776 C CA . CYS A 1 99 ? -14.367 -5.157 42.626 1.00 35.53 99 CYS A CA 1
ATOM 777 C C . CYS A 1 99 ? -14.642 -6.495 43.328 1.00 35.53 99 CYS A C 1
ATOM 779 O O . CYS A 1 99 ? -15.721 -7.073 43.162 1.00 35.53 99 CYS A O 1
ATOM 781 N N . GLY A 1 100 ? -13.645 -6.995 44.065 1.00 37.66 100 GLY A N 1
ATOM 782 C CA . GLY A 1 100 ? -13.542 -8.355 44.612 1.00 37.66 100 GLY A CA 1
ATOM 783 C C . GLY A 1 100 ? -14.567 -8.752 45.680 1.00 37.66 100 GLY A C 1
ATOM 784 O O . GLY A 1 100 ? -14.251 -9.561 46.544 1.00 37.66 100 GLY A O 1
ATOM 785 N N . ILE A 1 101 ? -15.782 -8.202 45.643 1.00 51.72 101 ILE A N 1
ATOM 786 C CA . ILE A 1 101 ? -16.895 -8.601 46.513 1.00 51.72 101 ILE A CA 1
ATOM 787 C C . ILE A 1 101 ? -18.248 -8.665 45.774 1.00 51.72 101 ILE A C 1
ATOM 789 O O . ILE A 1 101 ? -19.250 -9.040 46.376 1.00 51.72 101 ILE A O 1
ATOM 793 N N . CYS A 1 102 ? -18.333 -8.348 44.476 1.00 46.28 102 CYS A N 1
ATOM 794 C CA . CYS A 1 102 ? -19.609 -8.440 43.760 1.00 46.28 102 CYS A CA 1
ATOM 795 C C . CYS A 1 102 ? -19.738 -9.790 43.040 1.00 46.28 102 CYS A C 1
ATOM 797 O O . CYS A 1 102 ? -19.191 -9.99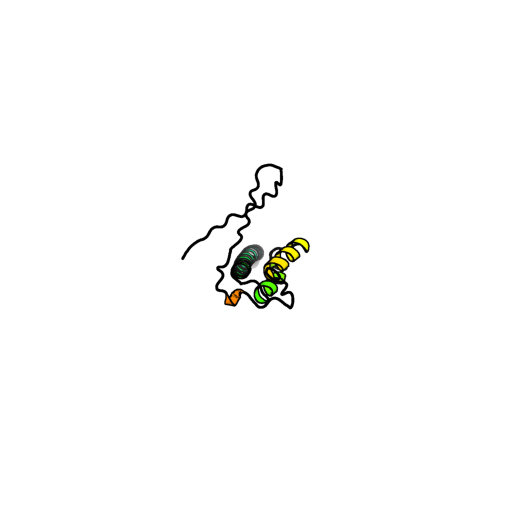1 41.956 1.00 46.28 102 CYS A O 1
ATOM 799 N N . LEU A 1 103 ? -20.469 -10.723 43.656 1.00 45.28 103 LEU A N 1
ATOM 800 C CA . LEU A 1 103 ? -21.014 -11.902 42.977 1.00 45.28 103 LEU A CA 1
ATOM 801 C C . LEU A 1 103 ? -21.711 -11.469 41.669 1.00 45.28 103 LEU A C 1
ATOM 803 O O . LEU A 1 103 ? -22.466 -10.494 41.683 1.00 45.28 103 LEU A O 1
ATOM 807 N N . PRO A 1 104 ? -21.494 -12.159 40.536 1.00 48.91 104 PRO A N 1
ATOM 808 C CA . PRO A 1 104 ? -22.025 -11.713 39.257 1.00 48.91 104 PRO A CA 1
ATOM 809 C C . PRO A 1 104 ? -23.558 -11.789 39.241 1.00 48.91 104 PRO A C 1
ATOM 811 O O . PRO A 1 104 ? -24.153 -12.867 39.241 1.00 48.91 104 PRO A O 1
ATOM 814 N N . LEU A 1 105 ? -24.201 -10.624 39.129 1.00 52.78 105 LEU A N 1
ATOM 815 C CA . LEU A 1 105 ? -25.652 -10.467 38.950 1.00 52.78 105 LEU A CA 1
ATOM 816 C C . LEU A 1 105 ? -26.162 -11.023 37.597 1.00 52.78 105 LEU A C 1
ATOM 818 O O . LEU A 1 105 ? -27.350 -10.953 37.303 1.00 52.78 105 LEU A O 1
ATOM 822 N N . TRP A 1 106 ? -25.297 -11.626 36.772 1.00 50.16 106 TRP A N 1
ATOM 823 C CA . TRP A 1 106 ? -25.690 -12.358 35.558 1.00 50.16 106 TRP A CA 1
ATOM 824 C C . TRP A 1 106 ? -26.494 -13.634 35.843 1.00 50.16 106 TRP A C 1
ATOM 826 O O . TRP A 1 106 ? -27.157 -14.140 34.943 1.00 50.16 106 TRP A O 1
ATOM 836 N N . LEU A 1 107 ? -26.513 -14.122 37.090 1.00 48.25 107 LEU A N 1
ATOM 837 C CA . LEU A 1 107 ? -27.461 -15.160 37.517 1.00 48.25 107 LEU A CA 1
ATOM 838 C C . LEU A 1 107 ? -28.900 -14.635 37.694 1.00 48.25 107 LEU A C 1
ATOM 840 O O . LEU A 1 107 ? -29.818 -15.436 37.824 1.00 48.25 107 LEU A O 1
ATOM 844 N N . MET A 1 108 ? -29.119 -13.314 37.660 1.00 47.62 108 MET A N 1
ATOM 845 C CA . MET A 1 108 ? -30.429 -12.679 37.871 1.00 47.62 108 MET A CA 1
ATOM 846 C C . MET A 1 108 ? -31.069 -12.165 36.572 1.00 47.62 108 MET A C 1
ATOM 848 O O . MET A 1 108 ? -31.821 -11.197 36.602 1.00 47.62 108 MET A O 1
ATOM 852 N N . GLY A 1 109 ? -30.767 -12.771 35.418 1.00 50.47 109 GLY A N 1
ATOM 853 C CA . GLY A 1 109 ? -31.570 -12.601 34.197 1.00 50.47 109 GLY A CA 1
ATOM 854 C C . GLY A 1 109 ? -31.810 -11.156 33.734 1.00 50.47 109 GLY A C 1
ATOM 855 O O . GLY A 1 109 ? -32.890 -10.852 33.228 1.00 50.47 109 GLY A O 1
ATOM 856 N N . VAL A 1 110 ? -30.847 -10.245 33.909 1.00 48.91 110 VAL A N 1
ATOM 857 C CA . VAL A 1 110 ? -31.044 -8.834 33.544 1.00 48.91 110 VAL A CA 1
ATOM 858 C C . VAL A 1 110 ? -30.591 -8.591 32.106 1.00 48.91 110 VAL A C 1
ATOM 860 O O . VAL A 1 110 ? -29.430 -8.791 31.755 1.00 48.91 110 VAL A O 1
ATOM 863 N N . SER A 1 111 ? -31.543 -8.161 31.276 1.00 44.12 111 SER A N 1
ATOM 864 C CA . SER A 1 111 ? -31.352 -7.757 29.880 1.00 44.12 111 SER A CA 1
ATOM 865 C C . SER A 1 111 ? -30.208 -6.751 29.719 1.00 44.12 111 SER A C 1
ATOM 867 O O . SER A 1 111 ? -30.101 -5.790 30.480 1.00 44.12 111 SER A O 1
ATOM 869 N N . TYR A 1 112 ? -29.376 -6.944 28.694 1.00 43.22 112 TYR A N 1
ATOM 870 C CA . TYR A 1 112 ? -28.314 -6.003 28.346 1.00 43.22 112 TYR A CA 1
ATOM 871 C C . TYR A 1 112 ? -28.884 -4.666 27.861 1.00 43.22 112 TYR A C 1
ATOM 873 O O . TYR A 1 112 ? -29.732 -4.625 26.971 1.00 43.22 112 TYR A O 1
ATOM 881 N N . VAL A 1 113 ? -28.355 -3.565 28.398 1.00 43.28 113 VAL A N 1
ATOM 882 C CA . VAL A 1 113 ? -28.609 -2.204 27.911 1.00 43.28 113 VAL A CA 1
ATOM 883 C C . VAL A 1 113 ? -27.450 -1.799 27.000 1.00 43.28 113 VAL A C 1
ATOM 885 O O . VAL A 1 113 ? -26.320 -1.637 27.456 1.00 43.28 113 VAL A O 1
ATOM 888 N N . ILE A 1 114 ? -27.717 -1.641 25.701 1.00 41.50 114 ILE A N 1
ATOM 889 C CA . ILE A 1 114 ? -26.744 -1.094 24.747 1.00 41.50 114 ILE A CA 1
ATOM 890 C C . ILE A 1 114 ? -26.812 0.433 24.833 1.00 41.50 114 ILE A C 1
ATOM 892 O O . ILE A 1 114 ? -27.795 1.044 24.417 1.00 41.50 114 ILE A O 1
ATOM 896 N N . VAL A 1 115 ? -25.763 1.062 25.361 1.00 42.00 115 VAL A N 1
ATOM 897 C CA . VAL A 1 115 ? -25.632 2.525 25.360 1.00 42.00 115 VAL A CA 1
ATOM 898 C C . VAL A 1 115 ? -24.989 2.954 24.041 1.00 42.00 115 VAL A C 1
ATOM 900 O O . VAL A 1 115 ? -23.779 2.830 23.862 1.00 42.00 115 VAL A O 1
ATOM 903 N N . VAL A 1 116 ? -25.795 3.453 23.102 1.00 39.19 116 VAL A N 1
ATOM 904 C CA . VAL A 1 116 ? -25.298 4.063 21.858 1.00 39.19 116 VAL A CA 1
ATOM 905 C C . VAL A 1 116 ? -25.102 5.558 22.095 1.00 39.19 116 VAL A C 1
ATOM 907 O O . VAL A 1 116 ? -26.071 6.307 22.200 1.00 39.19 116 VAL A O 1
ATOM 910 N N . THR A 1 117 ? -23.851 6.013 22.170 1.00 45.62 117 THR A N 1
ATOM 911 C CA . THR A 1 117 ? -23.530 7.445 22.160 1.00 45.62 117 THR A CA 1
ATOM 912 C C . THR A 1 117 ? -23.314 7.899 20.716 1.00 45.62 117 THR A C 1
ATOM 914 O O . THR A 1 117 ? -22.461 7.375 20.005 1.00 45.62 117 THR A O 1
ATOM 917 N N . TYR A 1 118 ? -24.096 8.875 20.253 1.00 39.66 118 TYR A N 1
ATOM 918 C CA . TYR A 1 118 ? -23.861 9.538 18.969 1.00 39.66 118 TYR A CA 1
ATOM 919 C C . TYR A 1 118 ? -23.352 10.961 19.217 1.00 39.66 118 TYR A C 1
ATOM 921 O O . TYR A 1 118 ? -23.921 11.708 20.010 1.00 39.66 118 TYR A O 1
ATOM 929 N N . LYS A 1 119 ? -22.270 11.356 18.536 1.00 39.47 119 LYS A N 1
ATOM 930 C CA . LYS A 1 119 ? -21.845 12.761 18.460 1.00 39.47 119 LYS A CA 1
ATOM 931 C C . LYS A 1 119 ? -22.527 13.403 17.256 1.00 39.47 119 LYS A C 1
ATOM 933 O O . LYS A 1 119 ? -22.252 13.023 16.125 1.00 39.47 119 LYS A O 1
ATOM 938 N N . THR A 1 120 ? -23.387 14.389 17.494 1.00 44.00 120 THR A N 1
ATOM 939 C CA . THR A 1 120 ? -23.915 15.267 16.440 1.00 44.00 120 THR A CA 1
ATOM 940 C C . THR A 1 120 ? -23.128 16.574 16.446 1.00 44.00 120 THR A C 1
ATOM 942 O O . THR A 1 120 ? -23.188 17.331 17.409 1.00 44.00 120 THR A O 1
ATOM 945 N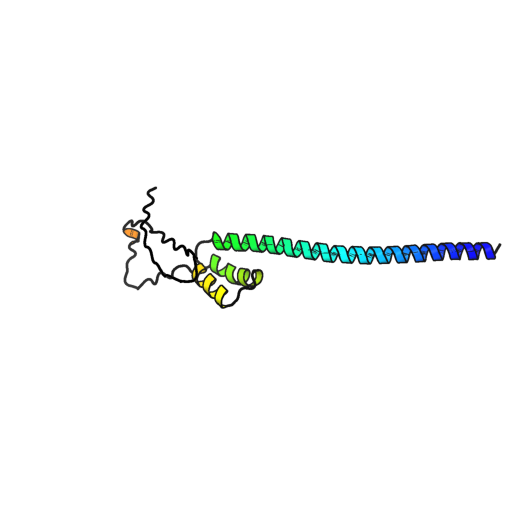 N . THR A 1 121 ? -22.369 16.845 15.384 1.00 41.38 121 THR A N 1
ATOM 946 C CA . THR A 1 121 ? -21.645 18.110 15.213 1.00 41.38 121 THR A CA 1
ATOM 947 C C . THR A 1 121 ? -22.517 19.103 14.449 1.00 41.38 121 THR A C 1
ATOM 949 O O . THR A 1 121 ? -22.641 19.013 13.227 1.00 41.38 121 THR A O 1
ATOM 952 N N . LYS A 1 122 ? -23.105 20.075 15.151 1.00 39.41 122 LYS A N 1
ATOM 953 C CA . LYS A 1 122 ? -23.625 21.301 14.535 1.00 39.41 122 LYS A CA 1
ATOM 954 C C . LYS A 1 122 ? -23.048 22.506 15.267 1.00 39.41 122 LYS A C 1
ATOM 956 O O . LYS A 1 122 ? -23.339 22.684 16.438 1.00 39.41 122 LYS A O 1
ATOM 961 N N . GLY A 1 123 ? -22.260 23.302 14.543 1.00 43.00 123 GLY A N 1
ATOM 962 C CA . GLY A 1 123 ? -21.937 24.694 14.866 1.00 43.00 123 GLY A CA 1
ATOM 963 C C . GLY A 1 123 ? -21.326 24.944 16.244 1.00 43.00 123 GLY A C 1
ATOM 964 O O . GLY A 1 123 ? -22.041 25.281 17.175 1.00 43.00 123 GLY A O 1
ATOM 965 N N . ASP A 1 124 ? -20.002 24.825 16.326 1.00 45.34 124 ASP A N 1
ATOM 966 C CA . ASP A 1 124 ? -19.081 25.554 17.220 1.00 45.34 124 ASP A CA 1
ATOM 967 C C . ASP A 1 124 ? -19.398 25.740 18.720 1.00 45.34 124 ASP A C 1
ATOM 969 O O . ASP A 1 124 ? -18.785 26.568 19.393 1.00 45.34 124 ASP A O 1
ATOM 973 N N . LYS A 1 125 ? -20.276 24.921 19.304 1.00 43.12 125 LYS A N 1
ATOM 974 C CA . LYS A 1 125 ? -20.370 24.733 20.758 1.00 43.12 125 LYS A CA 1
ATOM 975 C C . LYS A 1 125 ? -20.506 23.249 21.076 1.00 43.12 125 LYS A C 1
ATOM 977 O O . LYS A 1 125 ? -21.425 22.573 20.621 1.00 43.12 125 LYS A O 1
ATOM 982 N N . VAL A 1 126 ? -19.534 22.720 21.819 1.00 43.88 126 VAL A N 1
ATOM 983 C CA . VAL A 1 126 ? -19.523 21.329 22.291 1.00 43.88 126 VAL A CA 1
ATOM 984 C C . VAL A 1 126 ? -20.422 21.242 23.520 1.00 43.88 126 VAL A C 1
ATOM 986 O O . VAL A 1 126 ? -19.943 21.219 24.650 1.00 43.88 126 VAL A O 1
ATOM 989 N N . ASP A 1 127 ? -21.731 21.200 23.302 1.00 40.09 127 ASP A N 1
ATOM 990 C CA . ASP A 1 127 ? -22.673 20.901 24.375 1.00 40.09 127 ASP A CA 1
ATOM 991 C C . ASP A 1 127 ? -22.640 19.386 24.641 1.00 40.09 127 ASP A C 1
ATOM 993 O O . ASP A 1 127 ? -23.131 18.572 23.853 1.00 40.09 127 ASP A O 1
ATOM 997 N N . GLN A 1 128 ? -21.998 18.982 25.743 1.00 38.25 128 GLN A N 1
ATOM 998 C CA . GLN A 1 128 ? -22.041 17.609 26.254 1.00 38.25 128 GLN A CA 1
ATOM 999 C C . GLN A 1 128 ? -23.443 17.316 26.793 1.00 38.25 128 GLN A C 1
ATOM 1001 O O . GLN A 1 128 ? -23.701 17.424 27.987 1.00 38.25 128 GLN A O 1
ATOM 1006 N N . PHE A 1 129 ? -24.368 16.933 25.918 1.00 41.81 129 PHE A N 1
ATOM 1007 C CA . PHE A 1 129 ? -25.665 16.424 26.351 1.00 41.81 129 PHE A CA 1
ATOM 1008 C C . PHE A 1 129 ? -25.619 14.893 26.429 1.00 41.81 129 PHE A C 1
ATOM 1010 O O . PHE A 1 129 ? -25.715 14.202 25.414 1.00 41.81 129 PHE A O 1
ATOM 1017 N N . SER A 1 130 ? -25.467 14.339 27.639 1.00 39.78 130 SER A N 1
ATOM 1018 C CA . SER A 1 130 ? -25.613 12.899 27.893 1.00 39.78 130 SER A CA 1
ATOM 1019 C C . SER A 1 130 ? -27.101 12.538 27.995 1.00 39.78 130 SER A C 1
ATOM 1021 O O . SER A 1 130 ? -27.661 12.371 29.078 1.00 39.78 130 SER A O 1
ATOM 1023 N N . GLY A 1 131 ? -27.781 12.465 26.853 1.00 41.06 131 GLY A N 1
ATOM 1024 C CA . GLY A 1 131 ? -29.157 11.976 26.796 1.00 41.06 131 GLY A CA 1
ATOM 1025 C C . GLY A 1 131 ? -29.203 10.456 26.953 1.00 41.06 131 GLY A C 1
ATOM 1026 O O . GLY A 1 131 ? -28.887 9.734 26.011 1.00 41.06 131 GLY A O 1
ATOM 1027 N N . VAL A 1 132 ? -29.623 9.959 28.119 1.00 42.94 132 VAL A N 1
ATOM 1028 C CA . VAL A 1 132 ? -29.920 8.534 28.330 1.00 42.94 132 VAL A CA 1
ATOM 1029 C C . VAL A 1 132 ? -31.319 8.257 27.777 1.00 42.94 132 VAL A C 1
ATOM 1031 O O . VAL A 1 132 ? -32.315 8.677 28.362 1.00 42.94 132 VAL A O 1
ATOM 1034 N N . ARG A 1 133 ? -31.424 7.563 26.640 1.00 43.78 133 ARG A N 1
ATOM 1035 C CA . ARG A 1 133 ? -32.701 7.010 26.164 1.00 43.78 133 ARG A CA 1
ATOM 1036 C C . ARG A 1 133 ? -32.682 5.495 26.330 1.00 43.78 133 ARG A C 1
ATOM 1038 O O . ARG A 1 133 ? -31.938 4.807 25.642 1.00 43.78 133 ARG A O 1
ATOM 1045 N N . ASN A 1 134 ? -33.520 4.993 27.238 1.00 37.25 134 ASN A N 1
ATOM 1046 C CA . ASN A 1 134 ? -33.837 3.570 27.343 1.00 37.25 134 ASN A CA 1
ATOM 1047 C C . ASN A 1 134 ? -34.624 3.153 26.095 1.00 37.25 134 ASN A C 1
ATOM 1049 O O . ASN A 1 134 ? -35.800 3.490 25.969 1.00 37.25 134 ASN A O 1
ATOM 1053 N N . ILE A 1 135 ? -33.985 2.436 25.171 1.00 45.00 135 ILE A N 1
ATOM 1054 C CA . ILE A 1 135 ? -34.674 1.782 24.056 1.00 45.00 135 ILE A CA 1
ATOM 1055 C C . ILE A 1 135 ? -34.753 0.297 24.402 1.00 45.00 135 ILE A C 1
ATOM 1057 O O . ILE A 1 135 ? -33.835 -0.476 24.135 1.00 45.00 135 ILE A O 1
ATOM 1061 N N . ILE A 1 136 ? -35.848 -0.093 25.053 1.00 41.53 136 ILE A N 1
ATOM 1062 C CA . ILE A 1 136 ? -36.191 -1.501 25.249 1.00 41.53 136 ILE A CA 1
ATOM 1063 C C . ILE A 1 136 ? -36.621 -2.027 23.878 1.00 41.53 136 ILE A C 1
ATOM 1065 O O . ILE A 1 136 ? -37.738 -1.759 23.441 1.00 41.53 136 ILE A O 1
ATOM 1069 N N . THR A 1 137 ? -35.744 -2.749 23.182 1.00 39.62 137 THR A N 1
ATOM 1070 C CA . THR A 1 137 ? -36.151 -3.506 21.990 1.00 39.62 137 THR A CA 1
ATOM 1071 C C . THR A 1 137 ? -36.449 -4.925 22.453 1.00 39.62 137 THR A C 1
ATOM 1073 O O . THR A 1 137 ? -35.531 -5.670 22.790 1.00 39.62 137 THR A O 1
ATOM 1076 N N . ARG A 1 138 ? -37.737 -5.268 22.566 1.00 33.41 138 ARG A N 1
ATOM 1077 C CA . ARG A 1 138 ? -38.167 -6.657 22.764 1.00 33.41 138 ARG A CA 1
ATOM 1078 C C . ARG A 1 138 ? -37.849 -7.444 21.488 1.00 33.41 138 ARG A C 1
ATOM 1080 O O . ARG A 1 138 ? -38.200 -6.979 20.405 1.00 33.41 138 ARG A O 1
ATOM 1087 N N . LEU A 1 139 ? -37.184 -8.590 21.637 1.00 39.03 139 LEU A N 1
ATOM 1088 C CA . LEU A 1 139 ? -37.332 -9.702 20.695 1.00 39.03 139 LEU A CA 1
ATOM 1089 C C . LEU A 1 139 ? -38.742 -10.283 20.841 1.00 39.03 139 LEU A C 1
ATOM 1091 O O . LEU A 1 139 ? -39.234 -10.313 21.996 1.00 39.03 139 LEU A O 1
#

pLDDT: mean 73.85, std 22.55, range [33.41, 97.88]

Secondary structure (DSSP, 8-state):
-HHHHHHHHHHHHHHHHHHHHHHHHHHHHHHHHHHHHHHHHHHHHHHHHHHHHHHHHHHSPSSHHHHTTHHHHHHHTT--HHHHHHHHHHHH-S-----TT---GGGG-PPP----------SS---------------

InterPro domains:
  IPR000237 GRIP domain [PF01465] (45-87)
  IPR000237 GRIP domain [PS50913] (40-90)
  IPR000237 GRIP domain [SM00755] (43-90)

Radius of gyration: 33.26 Å; chains: 1; bounding box: 73×41×104 Å

Organism: Papilio machaon (NCBI:txid76193)

Sequence (139 aa):
MMMCRVKHVTVLLAESERECARMAQLSELLKGELRRVRGASAHAHNTEYMKNVTFKFLTLPPGDERSRLIPVLQKILTLTPDETQKIQAIAKGPQMEVCGICLPLWLMGVSYVIVVTYKTTKGDKVDQFSGVRNIITRL

Foldseek 3Di:
DVVVVVVVVVVVVVVVVVVVVVVVVVVVVVVVVVVVVVVVVVVVVLVVVLVVLVVCLVPDDQDDVNLVSLVVNCVSVVDDPVVSVVSNDVNNPPPPPPPPPDDDCVVVPDDDFDDDDDDDDDDDDPDPDPDDDGDPDDD